Protein AF-A0A9Q0NFP6-F1 (afdb_monomer_lite)

Structure (mmCIF, N/CA/C/O backbone):
data_AF-A0A9Q0NFP6-F1
#
_entry.id   AF-A0A9Q0NFP6-F1
#
loop_
_atom_site.group_PDB
_atom_site.id
_atom_site.type_symbol
_atom_site.label_atom_id
_atom_site.label_alt_id
_atom_site.label_comp_id
_atom_site.label_asym_id
_atom_site.label_entity_id
_atom_site.label_seq_id
_atom_site.pdbx_PDB_ins_code
_atom_site.Cartn_x
_atom_site.Cartn_y
_atom_site.Cartn_z
_atom_site.occupancy
_atom_site.B_iso_or_equiv
_atom_site.auth_seq_id
_atom_site.auth_comp_id
_atom_site.auth_asym_id
_atom_site.auth_atom_id
_atom_site.pdbx_PDB_model_num
ATOM 1 N N . MET A 1 1 ? -5.424 15.001 4.130 1.00 72.06 1 MET A N 1
ATOM 2 C CA . MET A 1 1 ? -6.108 13.702 4.330 1.00 72.06 1 MET A CA 1
ATOM 3 C C . MET A 1 1 ? -5.375 12.802 5.324 1.00 72.06 1 MET A C 1
ATOM 5 O O . MET A 1 1 ? -6.005 12.383 6.280 1.00 72.06 1 MET A O 1
ATOM 9 N N . ILE A 1 2 ? -4.059 12.583 5.191 1.00 91.69 2 ILE A N 1
ATOM 10 C CA . ILE A 1 2 ? -3.272 11.758 6.139 1.00 91.69 2 ILE A CA 1
ATOM 11 C C . ILE A 1 2 ? -3.310 12.300 7.584 1.00 91.69 2 ILE A C 1
ATOM 13 O O . ILE A 1 2 ? -3.449 11.528 8.523 1.00 91.69 2 ILE A O 1
ATOM 17 N N . VAL A 1 3 ? -3.265 13.626 7.767 1.00 93.88 3 VAL A N 1
ATOM 18 C CA . VAL A 1 3 ? -3.296 14.267 9.100 1.00 93.88 3 VAL A CA 1
ATOM 19 C C . VAL A 1 3 ? -4.572 13.939 9.884 1.00 93.88 3 VAL A C 1
ATOM 21 O O . VAL A 1 3 ? -4.497 13.589 11.057 1.00 93.88 3 VAL A O 1
ATOM 24 N N . ILE A 1 4 ? -5.736 14.006 9.230 1.00 91.38 4 ILE A N 1
ATOM 25 C CA . ILE A 1 4 ? -7.028 13.691 9.861 1.00 91.38 4 ILE A CA 1
ATOM 26 C C . ILE A 1 4 ? -7.056 12.215 10.267 1.00 91.38 4 ILE A C 1
ATOM 28 O O . ILE A 1 4 ? -7.471 11.892 11.368 1.00 91.38 4 ILE A O 1
ATOM 32 N N . LEU A 1 5 ? -6.540 11.335 9.409 1.00 89.06 5 LEU A N 1
ATOM 33 C CA . LEU A 1 5 ? -6.484 9.896 9.651 1.00 89.06 5 LEU A CA 1
ATOM 34 C C . LEU A 1 5 ? -5.603 9.557 10.868 1.00 89.06 5 LEU A C 1
ATOM 36 O O . LEU A 1 5 ? -6.022 8.785 11.726 1.00 89.06 5 LEU A O 1
ATOM 40 N N . ILE A 1 6 ? -4.437 10.200 11.000 1.00 92.94 6 ILE A N 1
ATOM 41 C CA . ILE A 1 6 ? -3.580 10.081 12.194 1.00 92.94 6 ILE A CA 1
ATOM 42 C C . ILE A 1 6 ? -4.317 10.571 13.445 1.00 92.94 6 ILE A C 1
ATOM 44 O O . ILE A 1 6 ? -4.297 9.892 14.469 1.00 92.94 6 ILE A O 1
ATOM 48 N N . TYR A 1 7 ? -4.993 11.719 13.362 1.00 91.62 7 TYR A N 1
ATOM 49 C CA . TYR A 1 7 ? -5.764 12.264 14.478 1.00 91.62 7 TYR A CA 1
ATOM 50 C C . TYR A 1 7 ? -6.878 11.306 14.927 1.00 91.62 7 TYR A C 1
ATOM 52 O O . TYR A 1 7 ? -7.010 11.049 16.122 1.00 91.62 7 TYR A O 1
ATOM 60 N N . THR A 1 8 ? -7.619 10.714 13.986 1.00 88.06 8 THR A N 1
ATOM 61 C CA . THR A 1 8 ? -8.675 9.730 14.270 1.00 88.06 8 THR A CA 1
ATOM 62 C C . THR A 1 8 ? -8.134 8.479 14.964 1.00 88.06 8 THR A C 1
ATOM 64 O O . THR A 1 8 ? -8.772 7.983 15.885 1.00 88.06 8 THR A O 1
ATOM 67 N N . PHE A 1 9 ? -6.955 7.979 14.577 1.00 86.69 9 PHE A N 1
ATOM 68 C CA . PHE A 1 9 ? -6.328 6.852 15.279 1.00 86.69 9 PHE A CA 1
ATOM 69 C C . PHE A 1 9 ? -5.813 7.238 16.668 1.00 86.69 9 PHE A C 1
ATOM 71 O O . PHE A 1 9 ? -5.965 6.462 17.607 1.00 86.69 9 PHE A O 1
ATOM 78 N N . ALA A 1 10 ? -5.233 8.431 16.815 1.00 89.00 10 ALA A N 1
ATOM 79 C CA . ALA A 1 10 ? -4.708 8.909 18.092 1.00 89.00 10 ALA A CA 1
ATOM 80 C C . ALA A 1 10 ? -5.808 9.169 19.137 1.00 89.00 10 ALA A C 1
ATOM 82 O O . ALA A 1 10 ? -5.567 9.012 20.329 1.00 89.00 10 ALA A O 1
ATOM 83 N N . THR A 1 11 ? -7.010 9.552 18.696 1.00 88.12 11 THR A N 1
ATOM 84 C CA . THR A 1 11 ? -8.177 9.822 19.558 1.00 88.12 11 THR A CA 1
ATOM 85 C C . THR A 1 11 ? -9.209 8.691 19.548 1.00 88.12 11 THR A C 1
ATOM 87 O O . THR A 1 11 ? -10.358 8.891 19.934 1.00 88.12 11 THR A O 1
ATOM 90 N N . TYR A 1 12 ? -8.821 7.489 19.109 1.00 83.56 12 TYR A N 1
ATOM 91 C CA . TYR A 1 12 ? -9.723 6.343 19.062 1.00 83.56 12 TYR A CA 1
ATOM 92 C C . TYR A 1 12 ? -10.097 5.874 20.476 1.00 83.56 12 TYR A C 1
ATOM 94 O O . TYR A 1 12 ? -9.295 5.253 21.173 1.00 83.56 12 TYR A O 1
ATOM 102 N N . GLU A 1 13 ? -11.335 6.140 20.890 1.00 77.69 13 GLU A N 1
ATOM 103 C CA . GLU A 1 13 ? -11.898 5.624 22.138 1.00 77.69 13 GLU A CA 1
ATOM 104 C C . GLU A 1 13 ? -12.784 4.392 21.891 1.00 77.69 13 GLU A C 1
ATOM 106 O O . GLU A 1 13 ? -13.488 4.317 20.878 1.00 77.69 13 GLU A O 1
ATOM 111 N N . PRO A 1 14 ? -12.797 3.417 22.821 1.00 72.56 14 PRO A N 1
ATOM 112 C CA . PRO A 1 14 ? -13.702 2.282 22.734 1.00 72.56 14 PRO A CA 1
ATOM 113 C C . PRO A 1 14 ? -15.156 2.766 22.772 1.00 72.56 14 PRO A C 1
ATOM 115 O O . PRO A 1 14 ? -15.583 3.433 23.716 1.00 72.56 14 PRO A O 1
ATOM 118 N N . LEU A 1 15 ? -15.921 2.392 21.745 1.00 68.88 15 LEU A N 1
ATOM 119 C CA . LEU A 1 15 ? -17.342 2.676 21.599 1.00 68.88 15 LEU A CA 1
ATOM 120 C C . LEU A 1 15 ? -18.121 2.213 22.846 1.00 68.88 15 LEU A C 1
ATOM 122 O O . LEU A 1 15 ? -18.270 1.016 23.117 1.00 68.88 15 LEU A O 1
ATOM 126 N N . LYS A 1 16 ? -18.633 3.179 23.611 1.00 72.38 16 LYS A N 1
ATOM 127 C CA . LYS A 1 16 ? -19.542 2.952 24.740 1.00 72.38 16 LYS A CA 1
ATOM 128 C C . LYS A 1 16 ? -20.971 3.179 24.266 1.00 72.38 16 LYS A C 1
ATOM 130 O O . LYS A 1 16 ? -21.268 4.203 23.659 1.00 72.38 16 LYS A O 1
ATOM 135 N N . TYR A 1 17 ? -21.865 2.239 24.557 1.00 67.62 17 TYR A N 1
ATOM 136 C CA . TYR A 1 17 ? -23.287 2.389 24.254 1.00 67.62 17 TYR A CA 1
ATOM 137 C C . TYR A 1 17 ? -24.096 2.211 25.538 1.00 67.62 17 TYR A C 1
ATOM 139 O O . TYR A 1 17 ? -24.034 1.153 26.163 1.00 67.62 17 TYR A O 1
ATOM 147 N N . LYS A 1 18 ? -24.847 3.249 25.938 1.00 68.50 18 LYS A N 1
ATOM 148 C CA . LYS A 1 18 ? -25.652 3.273 27.179 1.00 68.50 18 LYS A CA 1
ATOM 149 C C . LYS A 1 18 ? -24.846 2.880 28.431 1.00 68.50 18 LYS A C 1
ATOM 151 O O . LYS A 1 18 ? -25.258 1.993 29.174 1.00 68.50 18 LYS A O 1
ATOM 156 N N . ASP A 1 19 ? -23.660 3.474 28.593 1.00 68.81 19 ASP A N 1
ATOM 157 C CA . ASP A 1 19 ? -22.724 3.226 29.708 1.00 68.81 19 ASP A CA 1
ATOM 158 C C . ASP A 1 19 ? -22.245 1.773 29.870 1.00 68.81 19 ASP A C 1
ATOM 160 O O . ASP A 1 19 ? -21.602 1.422 30.859 1.00 68.81 19 ASP A O 1
ATOM 164 N N . LYS A 1 20 ? -22.494 0.918 28.870 1.00 70.38 20 LYS A N 1
ATOM 165 C CA . LYS A 1 20 ? -21.953 -0.438 28.800 1.00 70.38 20 LYS A CA 1
ATOM 166 C C . LYS A 1 20 ? -20.885 -0.526 27.719 1.00 70.38 20 LYS A C 1
ATOM 168 O O . LYS A 1 20 ? -21.029 0.001 26.613 1.00 70.38 20 LYS A O 1
ATOM 173 N N . LEU A 1 21 ? -19.796 -1.204 28.068 1.00 77.50 21 LEU A N 1
ATOM 174 C CA . LEU A 1 21 ? -18.728 -1.533 27.133 1.00 77.50 21 LEU A CA 1
ATOM 175 C C . LEU A 1 21 ? -19.267 -2.489 26.071 1.00 77.50 21 LEU A C 1
ATOM 177 O O . LEU A 1 21 ? -19.945 -3.469 26.391 1.00 77.50 21 LEU A O 1
ATOM 181 N N . TYR A 1 22 ? -18.952 -2.203 24.809 1.00 75.88 22 TYR A N 1
ATOM 182 C CA . TYR A 1 22 ? -19.225 -3.138 23.726 1.00 75.88 22 TYR A CA 1
ATOM 183 C C . TYR A 1 22 ? -18.468 -4.456 23.968 1.00 75.88 22 TYR A C 1
ATOM 185 O O . TYR A 1 22 ? -17.324 -4.424 24.436 1.00 75.88 22 TYR A O 1
ATOM 193 N N . PRO A 1 23 ? -19.073 -5.618 23.667 1.00 83.88 23 PRO A N 1
ATOM 194 C CA . PRO A 1 23 ? -18.411 -6.898 23.860 1.00 83.88 23 PRO A CA 1
ATOM 195 C C . PRO A 1 23 ? -17.138 -6.975 23.011 1.00 83.88 23 PRO A C 1
ATOM 197 O O . PRO A 1 23 ? -17.112 -6.544 21.858 1.00 83.88 23 PRO A O 1
ATOM 200 N N . THR A 1 24 ? -16.088 -7.581 23.562 1.00 84.19 24 THR A N 1
ATOM 201 C CA . THR A 1 24 ? -14.785 -7.757 22.893 1.00 84.19 24 THR A CA 1
ATOM 202 C C . THR A 1 24 ? -14.905 -8.4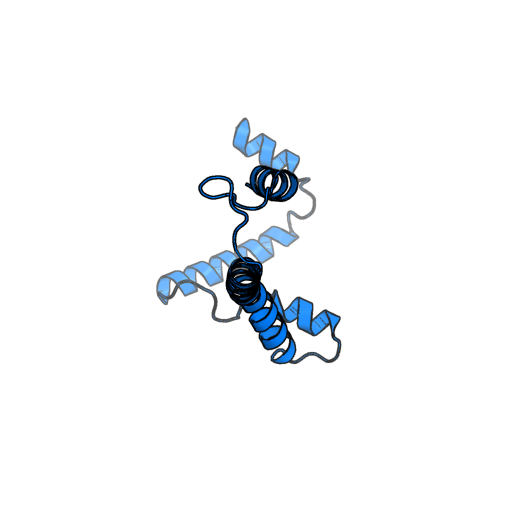67 21.543 1.00 84.19 24 THR A C 1
ATOM 204 O O . THR A 1 24 ? -14.173 -8.144 20.610 1.00 84.19 24 THR A O 1
ATOM 207 N N . ALA A 1 25 ? -15.886 -9.363 21.398 1.00 86.38 25 ALA A N 1
ATOM 208 C CA . ALA A 1 25 ? -16.193 -10.042 20.142 1.00 86.38 25 ALA A CA 1
ATOM 209 C C . ALA A 1 25 ? -16.546 -9.074 18.997 1.00 86.38 25 ALA A C 1
ATOM 211 O O . ALA A 1 25 ? -16.119 -9.277 17.864 1.00 86.38 25 ALA A O 1
ATOM 212 N N . ALA A 1 26 ? -17.275 -7.992 19.277 1.00 86.81 26 ALA A N 1
ATOM 213 C CA . ALA A 1 26 ? -17.648 -7.019 18.252 1.00 86.81 26 ALA A CA 1
ATOM 214 C C . ALA A 1 26 ? -16.441 -6.197 17.773 1.00 86.81 26 ALA A C 1
ATOM 216 O O . ALA A 1 26 ? -16.311 -5.934 16.578 1.00 86.81 26 ALA A O 1
ATOM 217 N N . TYR A 1 27 ? -15.515 -5.864 18.678 1.00 85.81 27 TYR A N 1
ATOM 218 C CA . TYR A 1 27 ? -14.239 -5.253 18.302 1.00 85.81 27 TYR A CA 1
ATOM 219 C C . TYR A 1 27 ? -13.392 -6.192 17.448 1.00 85.81 27 TYR A C 1
ATOM 221 O O . TYR A 1 27 ? -12.847 -5.761 16.435 1.00 85.81 27 TYR A O 1
ATOM 229 N N . ALA A 1 28 ? -13.315 -7.472 17.822 1.00 89.56 28 ALA A N 1
ATOM 230 C CA . ALA A 1 28 ? -12.596 -8.470 17.039 1.00 89.56 28 ALA A CA 1
ATOM 231 C C . ALA A 1 28 ? -13.145 -8.548 15.605 1.00 89.56 28 ALA A C 1
ATOM 233 O O . ALA A 1 28 ? -12.371 -8.501 14.655 1.00 89.56 28 ALA A O 1
ATOM 234 N N . VAL A 1 29 ? -14.471 -8.575 15.432 1.00 92.81 29 VAL A N 1
ATOM 235 C CA . VAL A 1 29 ? -15.107 -8.573 14.103 1.00 92.81 29 VAL A CA 1
ATOM 236 C C . VAL A 1 29 ? -14.805 -7.295 13.323 1.00 92.81 29 VAL A C 1
ATOM 238 O O . VAL A 1 29 ? -14.439 -7.376 12.151 1.00 92.81 29 VAL A O 1
ATOM 241 N N . GLY A 1 30 ? -14.890 -6.125 13.961 1.00 90.12 30 GLY A N 1
ATOM 242 C CA . GLY A 1 30 ? -14.548 -4.853 13.320 1.00 90.12 30 GLY A CA 1
ATOM 243 C C . GLY A 1 30 ? -13.107 -4.829 12.802 1.00 90.12 30 GLY A C 1
ATOM 244 O O . GLY A 1 30 ? -12.869 -4.487 11.643 1.00 90.12 30 GLY A O 1
ATOM 245 N N . TRP A 1 31 ? -12.151 -5.273 13.621 1.00 90.00 31 TRP A N 1
ATOM 246 C CA . TRP A 1 31 ? -10.745 -5.362 13.227 1.00 90.00 31 TRP A CA 1
ATOM 247 C C . TRP A 1 31 ? -10.485 -6.438 12.170 1.00 90.00 31 TRP A C 1
ATOM 249 O O . TRP A 1 31 ? -9.655 -6.221 11.288 1.00 90.00 31 TRP A O 1
ATOM 259 N N . MET A 1 32 ? -11.207 -7.561 12.187 1.00 95.12 32 MET A N 1
ATOM 260 C CA . MET A 1 32 ? -11.130 -8.570 11.122 1.00 95.12 32 MET A CA 1
ATOM 261 C C . MET A 1 32 ? -11.580 -8.003 9.769 1.00 95.12 32 MET A C 1
ATOM 263 O O . MET A 1 32 ? -10.880 -8.169 8.776 1.00 95.12 32 MET A O 1
ATOM 267 N N . ILE A 1 33 ? -12.698 -7.276 9.720 1.00 95.06 33 ILE A N 1
ATOM 268 C CA . ILE A 1 33 ? -13.180 -6.653 8.477 1.00 95.06 33 ILE A CA 1
ATOM 269 C C . ILE A 1 33 ? -12.206 -5.563 8.005 1.00 95.06 33 ILE A C 1
ATOM 271 O O . ILE A 1 33 ? -11.845 -5.522 6.827 1.00 95.06 33 ILE A O 1
ATOM 275 N N . ALA A 1 34 ? -11.742 -4.708 8.923 1.00 91.94 34 ALA A N 1
ATOM 276 C CA . ALA A 1 34 ? -10.793 -3.643 8.609 1.00 91.94 34 ALA A CA 1
ATOM 277 C C . ALA A 1 34 ? -9.468 -4.204 8.072 1.00 91.94 34 ALA A C 1
ATOM 279 O O . ALA A 1 34 ? -8.986 -3.774 7.024 1.00 91.94 34 ALA A O 1
ATOM 280 N N . SER A 1 35 ? -8.901 -5.200 8.757 1.00 93.38 35 SER A N 1
ATOM 281 C CA . SER A 1 35 ? -7.674 -5.870 8.322 1.00 93.38 35 SER A CA 1
ATOM 282 C C . SER A 1 35 ? -7.855 -6.574 6.985 1.00 93.38 35 SER A C 1
ATOM 284 O O . SER A 1 35 ? -6.977 -6.446 6.145 1.00 93.38 35 SER A O 1
ATOM 286 N N . PHE A 1 36 ? -8.985 -7.235 6.730 1.00 96.12 36 PHE A N 1
ATOM 287 C CA . PHE A 1 36 ? -9.245 -7.878 5.443 1.00 96.12 36 PHE A CA 1
ATOM 288 C C . PHE A 1 36 ? -9.221 -6.874 4.281 1.00 96.12 36 PHE A C 1
ATOM 290 O O . PHE A 1 36 ? -8.547 -7.107 3.277 1.00 96.12 36 PHE A O 1
ATOM 297 N N . GLY A 1 37 ? -9.880 -5.722 4.444 1.00 94.50 37 GLY A N 1
ATOM 298 C CA . GLY A 1 37 ? -9.857 -4.652 3.444 1.00 94.50 37 GLY A CA 1
ATOM 299 C C . GLY A 1 37 ? -8.456 -4.068 3.230 1.00 94.50 37 GLY A C 1
ATOM 300 O O . GLY A 1 37 ? -8.015 -3.906 2.093 1.00 94.50 37 GLY A O 1
ATOM 301 N N . VAL A 1 38 ? -7.720 -3.801 4.314 1.00 92.94 38 VAL A N 1
ATOM 302 C CA . VAL A 1 38 ? -6.354 -3.257 4.232 1.00 92.94 38 VAL A CA 1
ATOM 303 C C . VAL A 1 38 ? -5.374 -4.273 3.645 1.00 92.94 38 VAL A C 1
ATOM 305 O O . VAL A 1 38 ? -4.507 -3.884 2.871 1.00 92.94 38 VAL A O 1
ATOM 308 N N . LEU A 1 39 ? -5.511 -5.559 3.976 1.00 94.81 39 LEU A N 1
ATOM 309 C CA . LEU A 1 39 ? -4.606 -6.640 3.574 1.00 94.81 39 LEU A CA 1
ATOM 310 C C . LEU A 1 39 ? -4.784 -7.040 2.105 1.00 94.81 39 LEU A C 1
ATOM 312 O O . LEU A 1 39 ? -3.839 -7.528 1.489 1.00 94.81 39 LEU A O 1
ATOM 316 N N . GLN A 1 40 ? -5.941 -6.759 1.503 1.00 94.00 40 GLN A N 1
ATOM 317 C CA . GLN A 1 40 ? -6.178 -7.001 0.081 1.00 94.00 40 GLN A CA 1
ATOM 318 C C . GLN A 1 40 ? -5.161 -6.270 -0.816 1.00 94.00 40 GLN A C 1
ATOM 320 O O . GLN A 1 40 ? -4.646 -6.858 -1.765 1.00 94.00 40 GLN A O 1
ATOM 325 N N . VAL A 1 41 ? -4.822 -5.013 -0.511 1.00 92.00 41 VAL A N 1
ATOM 326 C CA . VAL A 1 41 ? -3.854 -4.218 -1.292 1.00 92.00 41 VAL A CA 1
ATOM 327 C C . VAL A 1 41 ? -2.444 -4.832 -1.284 1.00 92.00 41 VAL A C 1
ATOM 329 O O . VAL A 1 41 ? -1.943 -5.155 -2.363 1.00 92.00 41 VAL A O 1
ATOM 332 N N . PRO A 1 42 ? -1.784 -5.050 -0.126 1.00 91.44 42 PRO A N 1
ATOM 333 C CA . PRO A 1 42 ? -0.466 -5.668 -0.094 1.00 91.44 42 PRO A CA 1
ATOM 334 C C . PRO A 1 42 ? -0.494 -7.106 -0.616 1.00 91.44 42 PRO A C 1
ATOM 336 O O . PRO A 1 42 ? 0.484 -7.527 -1.225 1.00 91.44 42 PRO A O 1
ATOM 339 N N . PHE A 1 43 ? -1.600 -7.841 -0.457 1.00 93.56 43 PHE A N 1
ATOM 340 C CA . PHE A 1 43 ? -1.743 -9.176 -1.037 1.00 93.56 43 PHE A CA 1
ATOM 341 C C . PHE A 1 43 ? -1.593 -9.152 -2.565 1.00 93.56 43 PHE A C 1
ATOM 343 O O . PHE A 1 43 ? -0.767 -9.885 -3.114 1.00 93.56 43 PHE A O 1
ATOM 350 N N . TRP A 1 44 ? -2.311 -8.261 -3.259 1.00 91.25 44 TRP A N 1
ATOM 351 C CA . TRP A 1 44 ? -2.154 -8.097 -4.707 1.00 91.25 44 TRP A CA 1
ATOM 352 C C . TRP A 1 44 ? -0.779 -7.552 -5.091 1.00 91.25 44 TRP A C 1
ATOM 354 O O . TRP A 1 44 ? -0.218 -8.014 -6.080 1.00 91.25 44 TRP A O 1
ATOM 364 N N . CYS A 1 45 ? -0.203 -6.635 -4.308 1.00 88.75 45 CYS A N 1
ATOM 365 C CA . CYS A 1 45 ? 1.158 -6.144 -4.545 1.00 88.75 45 CYS A CA 1
ATOM 366 C C . CYS A 1 45 ? 2.197 -7.272 -4.489 1.00 88.75 45 CYS A C 1
ATOM 368 O O . CYS A 1 45 ? 3.058 -7.373 -5.359 1.00 88.75 45 CYS A O 1
ATOM 370 N N . VAL A 1 46 ? 2.125 -8.149 -3.487 1.00 89.12 46 VAL A N 1
ATOM 371 C CA . VAL A 1 46 ? 3.039 -9.295 -3.379 1.00 89.12 46 VAL A CA 1
ATOM 372 C C . VAL A 1 46 ? 2.809 -10.261 -4.539 1.00 89.12 46 VAL A C 1
ATOM 374 O O . VAL A 1 46 ? 3.769 -10.685 -5.181 1.00 89.12 46 VAL A O 1
ATOM 377 N N . TYR A 1 47 ? 1.548 -10.551 -4.868 1.00 90.38 47 TYR A N 1
ATOM 378 C CA . TYR A 1 47 ? 1.202 -11.401 -6.004 1.00 90.38 47 TYR A CA 1
ATOM 379 C C . TYR A 1 47 ? 1.772 -10.868 -7.330 1.00 90.38 47 TYR A C 1
ATOM 381 O O . TYR A 1 47 ? 2.357 -11.631 -8.102 1.00 90.38 47 TYR A O 1
ATOM 389 N N . THR A 1 48 ? 1.662 -9.563 -7.599 1.00 87.31 48 THR A N 1
ATOM 390 C CA . THR A 1 48 ? 2.198 -8.966 -8.830 1.00 87.31 48 THR A CA 1
ATOM 391 C C . THR A 1 48 ? 3.722 -9.004 -8.863 1.00 87.31 48 THR A C 1
ATOM 393 O O . THR A 1 48 ? 4.275 -9.394 -9.889 1.00 87.31 48 THR A O 1
ATOM 396 N N . ILE A 1 49 ? 4.408 -8.708 -7.754 1.00 86.69 49 ILE A N 1
ATOM 397 C CA . ILE A 1 49 ? 5.876 -8.808 -7.648 1.00 86.69 49 ILE A CA 1
ATOM 398 C C . ILE A 1 49 ? 6.349 -10.252 -7.885 1.00 86.69 49 ILE A C 1
ATOM 400 O O . ILE A 1 49 ? 7.318 -10.482 -8.612 1.00 86.69 49 ILE A O 1
ATOM 404 N N . MET A 1 50 ? 5.645 -11.242 -7.328 1.00 84.75 50 MET A N 1
ATOM 405 C CA . MET A 1 50 ? 5.943 -12.661 -7.552 1.00 84.75 50 MET A CA 1
ATOM 406 C C . MET A 1 50 ? 5.682 -13.095 -9.000 1.00 84.75 50 MET A C 1
ATOM 408 O O . MET A 1 50 ? 6.372 -13.976 -9.508 1.00 84.75 50 MET A O 1
ATOM 412 N N . LYS A 1 51 ? 4.732 -12.473 -9.699 1.00 84.75 51 LYS A N 1
ATOM 413 C CA . LYS A 1 51 ? 4.459 -12.766 -11.112 1.00 84.75 51 LYS A CA 1
ATOM 414 C C . LYS A 1 51 ? 5.498 -12.156 -12.066 1.00 84.75 51 LYS A C 1
ATOM 416 O O . LYS A 1 51 ? 5.678 -12.680 -13.164 1.00 84.75 51 LYS A O 1
ATOM 421 N N . GLN A 1 52 ? 6.188 -11.083 -11.668 1.00 82.25 52 GLN A N 1
ATOM 422 C CA . GLN A 1 52 ? 7.236 -10.468 -12.488 1.00 82.25 52 GLN A CA 1
ATOM 423 C C . GLN A 1 52 ? 8.467 -11.375 -12.604 1.00 82.25 52 GLN A C 1
ATOM 425 O O . GLN A 1 52 ? 8.937 -11.945 -11.614 1.00 82.25 52 GLN A O 1
ATOM 430 N N . LYS A 1 53 ? 9.000 -11.474 -13.826 1.00 70.81 53 LYS A N 1
ATOM 431 C CA . LYS A 1 53 ? 10.254 -12.166 -14.138 1.00 70.81 53 LYS A CA 1
ATOM 432 C C . LYS A 1 53 ? 11.417 -11.208 -13.869 1.00 70.81 53 LYS A C 1
ATOM 434 O O . LYS A 1 53 ? 11.457 -10.128 -14.447 1.00 70.81 53 LYS A O 1
ATOM 439 N N . GLY A 1 54 ? 12.329 -11.591 -12.987 1.00 70.75 54 GLY A N 1
ATOM 440 C CA . GLY A 1 54 ? 13.543 -10.840 -12.677 1.00 70.75 54 GLY A CA 1
ATOM 441 C C . GLY A 1 54 ? 14.438 -11.667 -11.764 1.00 70.75 54 GLY A C 1
ATOM 442 O O . GLY A 1 54 ? 13.923 -12.394 -10.909 1.00 70.75 54 GLY A O 1
ATOM 443 N N . ASP A 1 55 ? 15.748 -11.569 -11.958 1.00 72.06 55 ASP A N 1
ATOM 444 C CA . ASP A 1 55 ? 16.728 -12.398 -11.251 1.00 72.06 55 ASP A CA 1
ATOM 445 C C . ASP A 1 55 ? 16.927 -11.913 -9.809 1.00 72.06 55 ASP A C 1
ATOM 447 O O . ASP A 1 55 ? 17.157 -12.710 -8.898 1.00 72.06 55 ASP A O 1
ATOM 451 N N . THR A 1 56 ? 16.724 -10.612 -9.564 1.00 83.94 56 THR A N 1
ATOM 452 C CA . THR A 1 56 ? 16.856 -10.003 -8.234 1.00 83.94 56 THR A CA 1
ATOM 453 C C . THR A 1 56 ? 15.518 -9.502 -7.676 1.00 83.94 56 THR A C 1
ATOM 455 O O . THR A 1 56 ? 14.702 -8.909 -8.381 1.00 83.94 56 THR A O 1
ATOM 458 N N . TRP A 1 57 ? 15.305 -9.625 -6.358 1.00 77.94 57 TRP A N 1
ATOM 459 C CA . TRP A 1 57 ? 14.123 -9.075 -5.662 1.00 77.94 57 TRP A CA 1
ATOM 460 C C . TRP A 1 57 ? 13.893 -7.578 -5.927 1.00 77.94 57 TRP A C 1
ATOM 462 O O . TRP A 1 57 ? 12.758 -7.148 -6.123 1.00 77.94 57 TRP A O 1
ATOM 472 N N . LYS A 1 58 ? 14.970 -6.784 -5.972 1.00 79.56 58 LYS A N 1
ATOM 473 C CA . LYS A 1 58 ? 14.894 -5.343 -6.262 1.00 79.56 58 LYS A CA 1
ATOM 474 C C . LYS A 1 58 ? 14.389 -5.064 -7.678 1.00 79.56 58 LYS A C 1
ATOM 476 O O . LYS A 1 58 ? 13.567 -4.170 -7.857 1.00 79.56 58 LYS A O 1
ATOM 481 N N . GLU A 1 59 ? 14.831 -5.846 -8.660 1.00 81.81 59 GLU A N 1
ATOM 482 C CA . GLU A 1 59 ? 14.401 -5.710 -10.055 1.00 81.81 59 GLU A CA 1
ATOM 483 C C . GLU A 1 59 ? 12.932 -6.085 -10.219 1.00 81.81 59 GLU A C 1
ATOM 485 O O . GLU A 1 59 ? 12.205 -5.394 -10.921 1.00 81.81 59 GLU A O 1
ATOM 490 N N . ARG A 1 60 ? 12.460 -7.119 -9.512 1.00 81.31 60 ARG A N 1
ATOM 491 C CA . ARG A 1 60 ? 11.043 -7.518 -9.529 1.00 81.31 60 ARG A CA 1
ATOM 492 C C . ARG A 1 60 ? 10.137 -6.440 -8.948 1.00 81.31 60 ARG A C 1
ATOM 494 O O . ARG A 1 60 ? 9.082 -6.169 -9.512 1.00 81.31 60 ARG A O 1
ATOM 501 N N . ILE A 1 61 ? 10.560 -5.796 -7.858 1.00 83.94 61 ILE A N 1
ATOM 502 C CA . ILE A 1 61 ? 9.842 -4.655 -7.275 1.00 83.94 61 ILE A CA 1
ATOM 503 C C . ILE A 1 61 ? 9.836 -3.485 -8.261 1.00 83.94 61 ILE A C 1
ATOM 505 O O . ILE A 1 61 ? 8.772 -2.962 -8.578 1.00 83.94 61 ILE A O 1
ATOM 509 N N . GLN A 1 62 ? 10.997 -3.103 -8.799 1.00 82.06 62 GLN A N 1
ATOM 510 C CA . GLN A 1 62 ? 11.077 -2.020 -9.781 1.00 82.06 62 GLN A CA 1
ATOM 511 C C . GLN A 1 62 ? 10.234 -2.308 -11.029 1.00 82.06 62 GLN A C 1
ATOM 513 O O . GLN A 1 62 ? 9.545 -1.415 -11.510 1.00 82.06 62 GLN A O 1
ATOM 518 N N . ALA A 1 63 ? 10.237 -3.544 -11.527 1.00 82.19 63 ALA A N 1
ATOM 519 C CA . ALA A 1 63 ? 9.421 -3.973 -12.656 1.00 82.19 63 ALA A CA 1
ATOM 520 C C . ALA A 1 63 ? 7.920 -3.948 -12.334 1.00 82.19 63 ALA A C 1
ATOM 522 O O . ALA A 1 63 ? 7.130 -3.567 -13.190 1.00 82.19 63 ALA A O 1
ATOM 523 N N . ALA A 1 64 ? 7.515 -4.289 -11.107 1.00 83.25 64 ALA A N 1
ATOM 524 C CA . ALA A 1 64 ? 6.115 -4.230 -10.684 1.00 83.25 64 ALA A CA 1
ATOM 525 C C . ALA A 1 64 ? 5.562 -2.795 -10.636 1.00 83.25 64 ALA A C 1
ATOM 527 O O . ALA A 1 64 ? 4.372 -2.598 -10.867 1.00 83.25 64 ALA A O 1
ATOM 528 N N . PHE A 1 65 ? 6.417 -1.799 -10.379 1.00 83.44 65 PHE A N 1
ATOM 529 C CA . PHE A 1 65 ? 6.052 -0.379 -10.432 1.00 83.44 65 PHE A CA 1
ATOM 530 C C . PHE A 1 65 ? 6.214 0.253 -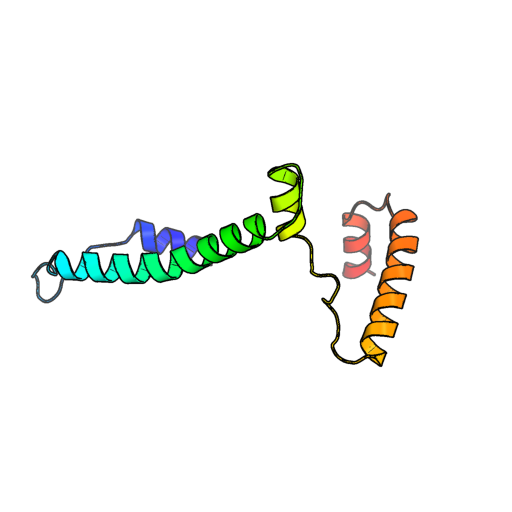11.824 1.00 83.44 65 P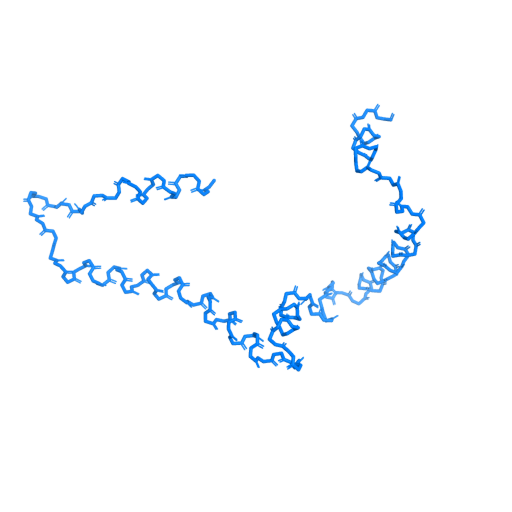HE A C 1
ATOM 532 O O . PHE A 1 65 ? 5.882 1.427 -11.997 1.00 83.44 65 PHE A O 1
ATOM 539 N N . ARG A 1 66 ? 6.705 -0.486 -12.830 1.00 81.62 66 ARG A N 1
ATOM 540 C CA . ARG A 1 66 ? 6.746 0.013 -14.210 1.00 81.62 66 ARG A CA 1
ATOM 541 C C . ARG A 1 66 ? 5.357 -0.086 -14.850 1.00 81.62 66 ARG A C 1
ATOM 543 O O . ARG A 1 66 ? 4.673 -1.095 -14.674 1.00 81.62 66 ARG A O 1
ATOM 550 N N . PRO A 1 67 ? 4.937 0.932 -15.622 1.00 76.31 67 PRO A N 1
ATOM 551 C CA . PRO A 1 67 ? 3.689 0.862 -16.368 1.00 76.31 67 PRO A CA 1
ATOM 552 C C . PRO A 1 67 ? 3.738 -0.291 -17.379 1.00 76.31 67 PRO A C 1
ATOM 554 O O . PRO A 1 67 ? 4.782 -0.570 -17.973 1.00 76.31 67 PRO A O 1
ATOM 557 N N . MET A 1 68 ? 2.601 -0.958 -17.573 1.00 74.81 68 MET A N 1
ATOM 558 C CA . MET A 1 68 ? 2.468 -2.046 -18.544 1.00 74.81 68 MET A CA 1
ATOM 559 C C . MET A 1 68 ? 2.692 -1.528 -19.975 1.00 74.81 68 MET A C 1
ATOM 561 O O . MET A 1 68 ? 2.340 -0.391 -20.280 1.00 74.81 68 MET A O 1
ATOM 565 N N . ALA A 1 69 ? 3.248 -2.360 -20.862 1.00 73.19 69 ALA A N 1
ATOM 566 C CA . ALA A 1 69 ? 3.492 -1.987 -22.262 1.00 73.19 69 ALA A CA 1
ATOM 567 C C . ALA A 1 69 ? 2.204 -1.608 -23.022 1.00 73.19 69 ALA A C 1
ATOM 569 O O . ALA A 1 69 ? 2.235 -0.733 -23.885 1.00 73.19 69 ALA A O 1
ATOM 570 N N . ASP A 1 70 ? 1.076 -2.210 -22.640 1.00 75.00 70 ASP A N 1
ATOM 571 C CA . ASP A 1 70 ? -0.244 -1.948 -23.226 1.00 75.00 70 ASP A CA 1
ATOM 572 C C . ASP A 1 70 ? -0.958 -0.743 -22.596 1.00 75.00 70 ASP A C 1
ATOM 574 O O . ASP A 1 70 ? -2.104 -0.442 -22.927 1.00 75.00 70 ASP A O 1
ATOM 578 N N . TRP A 1 71 ? -0.303 -0.031 -21.677 1.00 76.00 71 TRP A N 1
ATOM 579 C CA . TRP A 1 71 ? -0.867 1.171 -21.083 1.00 76.00 71 TRP A CA 1
ATOM 580 C C . TRP A 1 71 ? -0.867 2.323 -22.096 1.00 76.00 71 TRP A C 1
ATOM 582 O O . TRP A 1 71 ? 0.186 2.824 -22.499 1.00 76.00 71 TRP A O 1
ATOM 592 N N . GLY A 1 72 ? -2.057 2.769 -22.494 1.00 79.94 72 GLY A N 1
ATOM 593 C CA . GLY A 1 72 ? -2.241 3.889 -23.410 1.00 79.94 72 GLY A CA 1
ATOM 594 C C . GLY A 1 72 ? -3.710 4.113 -23.784 1.00 79.94 72 GLY A C 1
ATOM 595 O O . GLY A 1 72 ? -4.582 3.368 -23.336 1.00 79.94 72 GLY A O 1
ATOM 596 N N . PRO A 1 73 ? -4.001 5.150 -24.589 1.00 83.44 73 PRO A N 1
ATOM 597 C CA . PRO A 1 73 ? -5.337 5.388 -25.128 1.00 83.44 73 PRO A CA 1
ATOM 598 C C . PRO A 1 73 ? -5.853 4.150 -25.873 1.00 83.44 73 PRO A C 1
ATOM 600 O O . PRO A 1 73 ? -5.129 3.584 -26.684 1.00 83.44 73 PRO A O 1
ATOM 603 N N . SER A 1 74 ? -7.095 3.733 -25.621 1.00 83.06 74 SER A N 1
ATOM 604 C CA . SER A 1 74 ? -7.673 2.549 -26.280 1.00 83.06 74 SER A CA 1
ATOM 605 C C . SER A 1 74 ? -7.934 2.759 -27.775 1.00 83.06 74 SER A C 1
ATOM 607 O O . SER A 1 74 ? -7.953 1.796 -28.536 1.00 83.06 74 SER A O 1
ATOM 609 N N . ASP A 1 75 ? -8.144 4.011 -28.192 1.00 87.62 75 ASP A N 1
ATOM 610 C CA . ASP A 1 75 ? -8.339 4.376 -29.593 1.00 87.62 75 ASP A CA 1
ATOM 611 C C . ASP A 1 75 ? -7.012 4.282 -30.380 1.00 87.62 75 ASP A C 1
ATOM 613 O O . ASP A 1 75 ? -6.045 4.963 -30.012 1.00 87.62 75 ASP A O 1
ATOM 617 N N . PRO A 1 76 ? -6.950 3.498 -31.477 1.00 85.19 76 PRO A N 1
ATOM 618 C CA . PRO A 1 76 ? -5.726 3.297 -32.252 1.00 85.19 76 PRO A CA 1
ATOM 619 C C . PRO A 1 76 ? -5.107 4.595 -32.781 1.00 85.19 76 PRO A C 1
ATOM 621 O O . PRO A 1 76 ? -3.884 4.735 -32.788 1.00 85.19 76 PRO A O 1
ATOM 624 N N . PHE A 1 77 ? -5.935 5.558 -33.196 1.00 85.81 77 PHE A N 1
ATOM 625 C CA . PHE A 1 77 ? -5.462 6.833 -33.738 1.00 85.81 77 PHE A CA 1
ATOM 626 C C . PHE A 1 77 ? -4.822 7.701 -32.647 1.00 85.81 77 PHE A C 1
ATOM 628 O O . PHE A 1 77 ? -3.718 8.231 -32.804 1.00 85.81 77 PHE A O 1
ATOM 635 N N . THR A 1 78 ? -5.483 7.798 -31.495 1.00 83.81 78 THR A N 1
ATOM 636 C CA . THR A 1 78 ? -4.978 8.540 -30.336 1.00 83.81 78 THR A CA 1
ATOM 637 C C . THR A 1 78 ? -3.725 7.889 -29.744 1.00 83.81 78 THR A C 1
ATOM 639 O O . THR A 1 78 ? -2.816 8.601 -29.312 1.00 83.81 78 THR A O 1
ATOM 642 N N . LEU A 1 79 ? -3.638 6.556 -29.759 1.00 85.69 79 LEU A N 1
ATOM 643 C CA . LEU A 1 79 ? -2.465 5.795 -29.327 1.00 85.69 79 LEU A CA 1
ATOM 644 C C . LEU A 1 79 ? -1.248 6.047 -30.228 1.00 85.69 79 LEU A C 1
ATOM 646 O O . LEU A 1 79 ? -0.153 6.259 -29.707 1.00 85.69 79 LEU A O 1
ATOM 650 N N . ASP A 1 80 ? -1.424 6.083 -31.553 1.00 85.62 80 ASP A N 1
ATOM 651 C CA . ASP A 1 80 ? -0.343 6.410 -32.493 1.00 85.62 80 ASP A CA 1
ATOM 652 C C . ASP A 1 80 ? 0.180 7.838 -32.274 1.00 85.62 80 ASP A C 1
ATOM 654 O O . ASP A 1 80 ? 1.385 8.061 -32.139 1.00 85.62 80 ASP A O 1
ATOM 658 N N . ARG A 1 81 ? -0.729 8.808 -32.107 1.00 85.25 81 ARG A N 1
ATOM 659 C CA . ARG A 1 81 ? -0.362 10.193 -31.779 1.00 85.25 81 ARG A CA 1
ATOM 660 C C . ARG A 1 81 ? 0.363 10.301 -30.434 1.00 85.25 81 ARG A C 1
ATOM 662 O O . ARG A 1 81 ? 1.344 11.031 -30.331 1.00 85.25 81 ARG A O 1
ATOM 669 N N . TYR A 1 82 ? -0.092 9.571 -29.415 1.00 81.56 82 TYR A N 1
ATOM 670 C CA . TYR A 1 82 ? 0.551 9.523 -28.099 1.00 81.56 82 TYR A CA 1
ATOM 671 C C . TYR A 1 82 ? 1.953 8.902 -28.161 1.00 81.56 82 TYR A C 1
ATOM 673 O O . TYR A 1 82 ? 2.879 9.422 -27.540 1.00 81.56 82 TYR A O 1
ATOM 681 N N . ARG A 1 83 ? 2.136 7.824 -28.935 1.00 84.38 83 ARG A N 1
ATOM 682 C CA . ARG A 1 83 ? 3.443 7.182 -29.141 1.00 84.38 83 ARG A CA 1
ATOM 683 C C . ARG A 1 83 ? 4.431 8.120 -29.829 1.00 84.38 83 ARG A C 1
ATOM 685 O O . ARG A 1 83 ? 5.559 8.224 -29.358 1.00 84.38 83 ARG A O 1
ATOM 692 N N . LYS A 1 84 ? 3.995 8.836 -30.872 1.00 85.94 84 LYS A N 1
ATOM 693 C CA . LYS A 1 84 ? 4.802 9.862 -31.558 1.00 85.94 84 LYS A CA 1
ATOM 694 C C . LYS A 1 84 ? 5.187 11.001 -30.616 1.00 85.94 84 LYS A C 1
ATOM 696 O O . LYS A 1 84 ? 6.367 11.262 -30.442 1.00 85.94 84 LYS A O 1
ATOM 701 N N . TYR A 1 85 ? 4.214 11.570 -29.898 1.00 82.75 85 TYR A N 1
ATOM 702 C CA . TYR A 1 85 ? 4.473 12.600 -28.886 1.00 82.75 85 TYR A CA 1
ATOM 703 C C . TYR A 1 85 ? 5.482 12.130 -27.829 1.00 82.75 85 TYR A C 1
ATOM 705 O O . TYR A 1 85 ? 6.409 12.857 -27.489 1.00 82.75 85 TYR A O 1
ATOM 713 N N . ARG A 1 86 ? 5.339 10.906 -27.311 1.00 81.31 86 ARG A N 1
ATOM 714 C CA . ARG A 1 86 ? 6.266 10.359 -26.314 1.00 81.31 86 ARG A CA 1
ATOM 715 C C . ARG A 1 86 ? 7.677 10.153 -26.879 1.00 81.31 86 ARG A C 1
ATOM 717 O O . ARG A 1 86 ? 8.631 10.385 -26.147 1.00 81.31 86 ARG A O 1
ATOM 724 N N . ALA A 1 87 ? 7.806 9.721 -28.134 1.00 83.62 87 ALA A N 1
ATOM 725 C CA . ALA A 1 87 ? 9.102 9.562 -28.790 1.00 83.62 87 ALA A CA 1
ATOM 726 C C . ALA A 1 87 ? 9.806 10.917 -28.966 1.00 83.62 87 ALA A C 1
ATOM 728 O O . ALA A 1 87 ? 10.950 11.054 -28.543 1.00 83.62 87 ALA A O 1
ATOM 729 N N . ASP A 1 88 ? 9.094 11.924 -29.475 1.00 81.75 88 ASP A N 1
ATOM 730 C CA . ASP A 1 88 ? 9.640 13.268 -29.697 1.00 81.75 88 ASP A CA 1
ATOM 731 C C . ASP A 1 88 ? 10.042 13.946 -28.375 1.00 81.75 88 ASP A C 1
ATOM 733 O O . ASP A 1 88 ? 11.134 14.492 -28.264 1.00 81.75 88 ASP A O 1
ATOM 737 N N . ASN A 1 89 ? 9.221 13.832 -27.321 1.00 70.38 89 ASN A N 1
ATOM 738 C CA . ASN A 1 89 ? 9.547 14.413 -26.009 1.00 70.38 89 ASN A CA 1
ATOM 739 C C . ASN A 1 89 ? 10.687 13.689 -25.279 1.00 70.38 89 ASN A C 1
ATOM 741 O O . ASN A 1 89 ? 11.332 14.297 -24.427 1.00 70.38 89 ASN A O 1
ATOM 745 N N . CYS A 1 90 ? 10.931 12.405 -25.559 1.00 69.06 90 CYS A N 1
ATOM 746 C CA . CYS A 1 90 ? 12.125 11.727 -25.053 1.00 69.06 90 CYS A CA 1
ATOM 747 C C . CYS A 1 90 ? 13.392 12.281 -25.718 1.00 69.06 90 CYS A C 1
ATOM 749 O O . CYS A 1 90 ? 14.373 12.497 -25.022 1.00 69.06 90 CYS A O 1
ATOM 751 N N . LEU A 1 91 ? 13.347 12.570 -27.023 1.00 62.09 91 LEU A N 1
ATOM 752 C CA . LEU A 1 91 ? 14.470 13.166 -27.755 1.00 62.09 91 LEU A CA 1
ATOM 753 C C . LEU A 1 91 ? 14.725 14.623 -27.340 1.00 62.09 91 LEU A C 1
ATOM 755 O O . LEU A 1 91 ? 15.874 15.027 -27.198 1.00 62.09 91 LEU A O 1
ATOM 759 N N . ASP A 1 92 ? 13.664 15.395 -27.091 1.00 63.09 92 ASP A N 1
ATOM 760 C CA . ASP A 1 92 ? 13.777 16.750 -26.543 1.00 63.09 92 ASP A CA 1
ATOM 761 C C . ASP A 1 92 ? 14.283 16.734 -25.088 1.00 63.09 92 ASP A C 1
ATOM 763 O O . ASP A 1 92 ? 15.108 17.560 -24.707 1.00 63.09 92 ASP A O 1
ATOM 767 N N . GLY A 1 93 ? 13.826 15.789 -24.258 1.00 61.00 93 GLY A N 1
ATOM 768 C CA . GLY A 1 93 ? 14.190 15.688 -22.840 1.00 61.00 93 GLY A CA 1
ATOM 769 C C . GLY A 1 93 ? 15.696 15.577 -22.582 1.00 61.00 93 GLY A C 1
ATOM 770 O O . GLY A 1 93 ? 16.184 16.209 -21.645 1.00 61.00 93 GLY A O 1
ATOM 771 N N . ASP A 1 94 ? 16.416 14.863 -23.449 1.00 61.28 94 ASP A N 1
ATOM 772 C CA . ASP A 1 94 ? 17.874 14.692 -23.384 1.00 61.28 94 ASP A CA 1
ATOM 773 C C . ASP A 1 94 ? 18.636 15.981 -23.779 1.00 61.28 94 ASP A C 1
ATOM 775 O O . ASP A 1 94 ? 19.769 16.201 -23.357 1.00 61.28 94 ASP A O 1
ATOM 779 N N . ILE A 1 95 ? 18.009 16.880 -24.552 1.00 57.22 95 ILE A N 1
ATOM 780 C CA . ILE A 1 95 ? 18.562 18.196 -24.930 1.00 57.22 95 ILE A CA 1
ATOM 781 C C . ILE A 1 95 ? 18.328 19.238 -23.813 1.00 57.22 95 ILE A C 1
ATOM 783 O O . ILE A 1 95 ? 19.088 20.198 -23.688 1.00 57.22 95 ILE A O 1
ATOM 787 N N . PHE A 1 96 ? 17.306 19.047 -22.967 1.00 57.34 96 PHE A N 1
ATOM 788 C CA . PHE A 1 96 ? 16.893 19.979 -21.904 1.00 57.34 96 PHE A CA 1
ATOM 789 C C . PHE A 1 96 ? 17.328 19.569 -20.476 1.00 57.34 96 PHE A C 1
ATOM 791 O O . PHE A 1 96 ? 16.749 20.057 -19.499 1.00 57.34 96 PHE A O 1
ATOM 798 N N . GLU A 1 97 ? 18.324 18.690 -20.319 1.00 63.34 97 GLU A N 1
ATOM 799 C CA . GLU A 1 97 ? 18.728 18.129 -19.013 1.00 63.34 97 GLU A CA 1
ATOM 800 C C . GLU A 1 97 ? 19.367 19.155 -18.033 1.00 63.34 97 GLU A C 1
ATOM 802 O O . GLU A 1 97 ? 19.473 18.864 -16.842 1.00 63.34 97 GLU A O 1
ATOM 807 N N . ASP A 1 98 ? 19.692 20.389 -18.459 1.00 58.19 98 ASP A N 1
ATOM 808 C CA . ASP A 1 98 ? 20.240 21.458 -17.583 1.00 58.19 98 ASP A CA 1
ATOM 809 C C . ASP A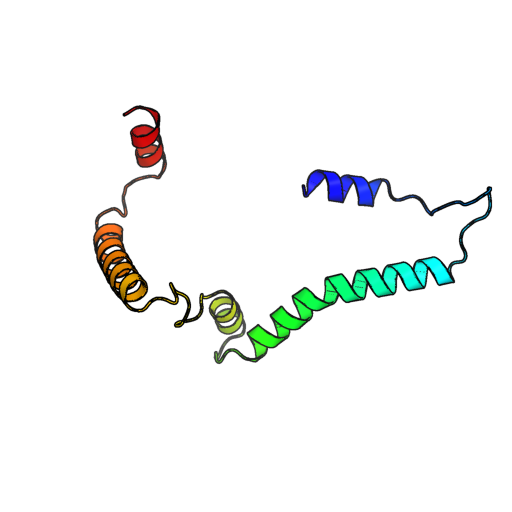 1 98 ? 19.247 22.586 -17.218 1.00 58.19 98 ASP A C 1
ATOM 811 O O . ASP A 1 98 ? 19.637 23.697 -16.868 1.00 58.19 98 ASP A O 1
ATOM 815 N N . ASP A 1 99 ? 17.936 22.336 -17.237 1.00 60.75 99 ASP A N 1
ATOM 816 C CA . ASP A 1 99 ? 16.974 23.326 -16.739 1.00 60.75 99 ASP A CA 1
ATOM 817 C C . ASP A 1 99 ? 16.431 22.941 -15.362 1.00 60.75 99 ASP A C 1
ATOM 819 O O . ASP A 1 99 ? 15.383 22.303 -15.215 1.00 60.75 99 ASP A O 1
ATOM 823 N N . ARG A 1 100 ? 17.140 23.410 -14.321 1.00 68.81 100 ARG A N 1
ATOM 824 C CA . ARG A 1 100 ? 16.667 23.473 -12.925 1.00 68.81 100 ARG A CA 1
ATOM 825 C C . ARG A 1 100 ? 15.206 23.927 -12.925 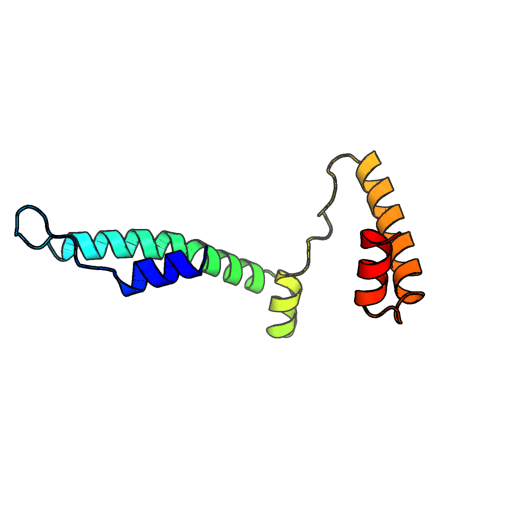1.00 68.81 100 ARG A C 1
ATOM 827 O O . ARG A 1 100 ? 14.911 25.080 -13.234 1.00 68.81 100 ARG A O 1
ATOM 834 N N . TRP A 1 101 ? 14.313 23.011 -12.555 1.00 75.56 101 TRP A N 1
ATOM 835 C CA . TRP A 1 101 ? 12.842 23.092 -12.543 1.00 75.56 101 TRP A CA 1
ATOM 836 C C . TRP A 1 101 ? 12.216 24.460 -12.186 1.00 75.56 101 TRP A C 1
ATOM 838 O O . TRP A 1 101 ? 11.121 24.784 -12.648 1.00 75.56 101 TRP A O 1
ATOM 848 N N . TYR A 1 102 ? 12.917 25.288 -11.408 1.00 69.31 102 TYR A N 1
ATOM 849 C CA . TYR A 1 102 ? 12.537 26.658 -11.075 1.00 69.31 102 TYR A CA 1
ATOM 850 C C . TYR A 1 102 ? 12.418 27.589 -12.296 1.00 69.31 102 TYR A C 1
ATOM 852 O O . TYR A 1 102 ? 11.520 28.429 -12.339 1.00 69.31 102 TYR A O 1
ATOM 860 N N . HIS A 1 103 ? 13.261 27.427 -13.322 1.00 66.44 103 HIS A N 1
ATOM 861 C CA . HIS A 1 103 ? 13.187 28.233 -14.547 1.00 66.44 103 HIS A CA 1
ATOM 862 C C . HIS A 1 103 ? 11.912 27.947 -15.352 1.00 66.44 103 HIS A C 1
ATOM 864 O O . HIS A 1 103 ? 11.264 28.881 -15.829 1.00 66.44 103 HIS A O 1
ATOM 870 N N . LYS A 1 104 ? 11.481 26.679 -15.421 1.00 69.56 104 LYS A N 1
ATOM 871 C CA . LYS A 1 104 ? 10.201 26.291 -16.042 1.00 69.56 104 LYS A CA 1
ATOM 872 C C . LYS A 1 104 ? 9.005 26.863 -15.283 1.00 69.56 104 LYS A C 1
ATOM 874 O O . LYS A 1 104 ? 8.046 27.324 -15.897 1.00 69.56 104 LYS A O 1
ATOM 879 N N . LEU A 1 105 ? 9.085 26.881 -13.954 1.00 77.38 105 LEU A N 1
ATOM 880 C CA . LEU A 1 105 ? 8.030 27.428 -13.106 1.00 77.38 105 LEU A CA 1
ATOM 881 C C . LEU A 1 105 ? 7.929 28.953 -13.248 1.00 77.38 105 LEU A C 1
ATOM 883 O O . LEU A 1 105 ? 6.830 29.481 -13.395 1.00 77.38 105 LEU A O 1
ATOM 887 N N . LYS A 1 106 ? 9.068 29.656 -13.304 1.00 76.62 106 LYS A N 1
ATOM 888 C CA . LYS A 1 106 ? 9.106 31.110 -13.507 1.00 76.62 106 LYS A CA 1
ATOM 889 C C . LYS A 1 106 ? 8.499 31.523 -14.852 1.00 76.62 106 LYS A C 1
ATOM 891 O O . LYS A 1 106 ? 7.712 32.461 -14.881 1.00 76.62 106 LYS A O 1
ATOM 896 N N . ARG A 1 107 ? 8.808 30.799 -15.932 1.00 78.19 107 ARG A N 1
ATOM 897 C CA . ARG A 1 107 ? 8.297 31.091 -17.282 1.00 78.19 107 ARG A CA 1
ATOM 898 C C . ARG A 1 107 ? 6.782 30.883 -17.410 1.00 78.19 107 ARG A C 1
ATOM 900 O O . ARG A 1 107 ? 6.102 31.696 -18.011 1.00 78.19 107 ARG A O 1
ATOM 907 N N . ASN A 1 108 ? 6.221 29.845 -16.788 1.00 77.69 108 ASN A N 1
ATOM 908 C CA . ASN A 1 108 ? 4.770 29.613 -16.846 1.00 77.69 108 ASN A CA 1
ATOM 909 C C . ASN A 1 108 ? 3.955 30.557 -15.949 1.00 77.69 108 ASN A C 1
ATOM 911 O O . ASN A 1 108 ? 2.786 30.801 -16.230 1.00 77.69 108 ASN A O 1
ATOM 915 N N . VAL A 1 109 ? 4.540 31.047 -14.853 1.00 78.38 109 VAL A N 1
ATOM 916 C CA . VAL A 1 109 ? 3.828 31.899 -13.885 1.00 78.38 109 VAL A CA 1
ATOM 917 C C . VAL A 1 109 ? 3.959 33.385 -14.217 1.00 78.38 109 VAL A C 1
ATOM 919 O O . VAL A 1 109 ? 3.030 34.140 -13.946 1.00 78.38 109 VAL A O 1
ATOM 922 N N . PHE A 1 110 ? 5.080 33.815 -14.800 1.00 75.00 110 PHE A N 1
ATOM 923 C CA . PHE A 1 110 ? 5.359 35.238 -15.018 1.00 75.00 110 PHE A CA 1
ATOM 924 C C . PHE A 1 110 ? 5.485 35.662 -16.488 1.00 75.00 110 PHE A C 1
ATOM 926 O O . PHE A 1 110 ? 5.679 3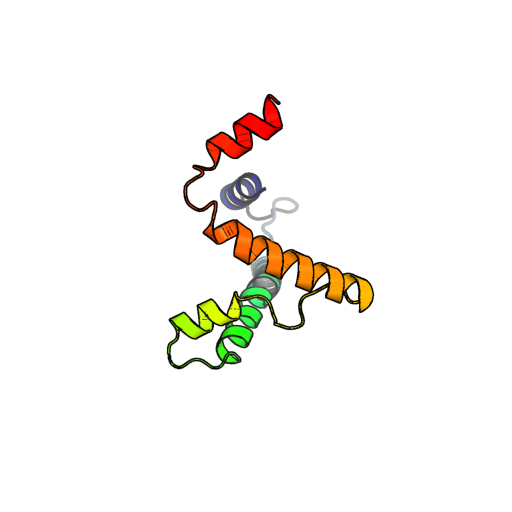6.853 -16.717 1.00 75.00 110 PHE A O 1
ATOM 933 N N . GLY A 1 111 ? 5.293 34.745 -17.447 1.00 64.12 111 GLY A N 1
ATOM 934 C CA . GLY A 1 111 ? 5.385 35.030 -18.886 1.00 64.12 111 GLY A CA 1
ATOM 935 C C . GLY A 1 111 ? 6.822 35.044 -19.382 1.00 64.12 111 GLY A C 1
ATOM 936 O O . GLY A 1 111 ? 7.551 36.002 -19.050 1.00 64.12 111 GLY A O 1
#

Radius of gyration: 24.53 Å; chains: 1; bounding box: 46×48×63 Å

Sequence (111 aa):
MIVILIYTFATYEPLKYKDKLYPTAAYAVGWMIASFGVLQVPFWCVYTIMKQKGDTWKERIQAAFRPMADWGPSDPFTLDRYRKYRADNCLDGDIFEDDRWYHKLKRNVFG

InterPro domains:
  IPR000175 Sodium:neurotransmitter symporter [PS50267] (1-54)
  IPR037272 Sodium:neurotransmitter symporter superfamily [SSF161070] (1-50)

pLDDT: mean 80.68, std 9.79, range [57.22, 96.12]

Organism: NCBI:txid35572

Secondary structure (DSSP, 8-state):
-HHHHHHHHHT----EETTEEPPHHHHHHHHHHHHHHHHHHHHHHHHHHHHS--SSHHHHHHHHTSPPTT-S-SSHHHHHHHHHHHHHHHHHHHH-TT--THHHHHHHHH-

Foldseek 3Di:
DVVVVVVCVVPDDQDDDPNDGDDPVVVVVVVVVVCVVVVVVVVVLVVQLVVDDDPDSVVSNVVSPDDDPPPDDPDPVRRVVVVVVVVVVVVVCVVPVPDDVVVVVCVVPPD